Protein AF-A0AAF0PYZ7-F1 (afdb_monomer_lite)

InterPro domains:
  IPR036397 Ribonuclease H superfamily [G3DSA:3.30.420.10] (1-79)

Sequence (161 aa):
MLRACVIDFKGNWDYHLPLIEFAYNNSYNLNIGMAAFEVLYGRRCRSPIELAQASREANYLVNQNVGIAVERIRDFTRMIPPKFHGFKVYEDPQKFIDEVYKIVGIMGLLMIEKSELAAYQLKGVTEVWFDKWKGDRVIDMGPLHWEKLKGFFLTIYFFFK

Radius of gyration: 26.22 Å; chains: 1; bounding box: 47×30×70 Å

Secondary structure (DSSP, 8-state):
-HHHHHHH--S-HHHHHHHHHHHHHTSEETTTTEEHHHHHHSSPPPPHHHHHHHHHHHHHHHHHHHHHHHHHHHHHHHT-PPPB-S--TT--HHHHHHHHHHHHHHTT--HHHHHHHHHHTB-THHHHHHHHHHHTS-TTS-S--HHHHHHHHHHHHTTT-

Organism: Solanum verrucosum (NCBI:txid315347)

pLDDT: mean 83.0, std 9.95, range [49.75, 95.06]

Structure (mmCIF, N/CA/C/O backbone):
data_AF-A0AAF0PYZ7-F1
#
_entry.id   AF-A0AAF0PYZ7-F1
#
loop_
_atom_site.group_PDB
_atom_site.id
_atom_site.type_symbol
_atom_site.label_atom_id
_atom_site.label_alt_id
_atom_site.label_comp_id
_atom_site.label_asym_id
_atom_site.label_entity_id
_atom_site.label_seq_id
_atom_site.pdbx_PDB_ins_code
_atom_site.Cartn_x
_atom_site.Cartn_y
_atom_site.Cartn_z
_atom_site.occupancy
_atom_site.B_iso_or_equiv
_atom_site.auth_seq_id
_atom_site.auth_comp_id
_atom_site.auth_asym_id
_atom_site.auth_atom_id
_atom_site.pdbx_PDB_model_num
ATOM 1 N N . MET A 1 1 ? 20.013 -2.159 -45.273 1.00 63.94 1 MET A N 1
ATOM 2 C CA . MET A 1 1 ? 19.459 -3.068 -44.245 1.00 63.94 1 MET A CA 1
ATOM 3 C C . MET A 1 1 ? 18.007 -3.437 -44.507 1.00 63.94 1 MET A C 1
ATOM 5 O O . MET A 1 1 ? 17.771 -4.594 -44.806 1.00 63.94 1 MET A O 1
ATOM 9 N N . LEU A 1 2 ? 17.059 -2.490 -44.492 1.00 62.16 2 LEU A N 1
ATOM 10 C CA . LEU A 1 2 ? 15.616 -2.778 -44.624 1.00 62.16 2 LEU A CA 1
ATOM 11 C C . LEU A 1 2 ? 15.239 -3.688 -45.807 1.00 62.16 2 LEU A C 1
ATOM 13 O O . LEU A 1 2 ? 14.506 -4.653 -45.630 1.00 62.16 2 LEU A O 1
ATOM 17 N N . ARG A 1 3 ? 15.793 -3.432 -47.001 1.00 61.50 3 ARG A N 1
ATOM 18 C CA . ARG A 1 3 ? 15.523 -4.242 -48.204 1.00 61.50 3 ARG A CA 1
ATOM 19 C C . ARG A 1 3 ? 16.037 -5.686 -48.124 1.00 61.50 3 ARG A C 1
ATOM 21 O O . ARG A 1 3 ? 15.447 -6.546 -48.758 1.00 61.50 3 ARG A O 1
ATOM 28 N N . ALA A 1 4 ? 17.098 -5.945 -47.358 1.00 63.62 4 ALA A N 1
ATOM 29 C CA . ALA A 1 4 ? 17.610 -7.299 -47.131 1.00 63.62 4 ALA A CA 1
ATOM 30 C C . ALA A 1 4 ? 16.745 -8.041 -46.099 1.00 63.62 4 ALA A C 1
ATOM 32 O O . ALA A 1 4 ? 16.313 -9.159 -46.354 1.00 63.62 4 ALA A O 1
ATOM 33 N N . CYS A 1 5 ? 16.362 -7.360 -45.009 1.00 64.12 5 CYS A N 1
ATOM 34 C CA . CYS A 1 5 ? 15.452 -7.900 -43.994 1.00 64.12 5 CYS A CA 1
ATOM 35 C C . CYS A 1 5 ? 14.122 -8.395 -44.596 1.00 64.12 5 CYS A C 1
ATOM 37 O O . CYS A 1 5 ? 13.625 -9.445 -44.212 1.00 64.12 5 CYS A O 1
ATOM 39 N N . VAL A 1 6 ? 13.561 -7.669 -45.571 1.00 63.66 6 VAL A N 1
ATOM 40 C CA . VAL A 1 6 ? 12.302 -8.041 -46.250 1.00 63.66 6 VAL A CA 1
ATOM 41 C C . VAL A 1 6 ? 12.403 -9.366 -47.022 1.00 63.66 6 VAL A C 1
ATOM 43 O O . VAL A 1 6 ? 11.399 -10.055 -47.177 1.00 63.66 6 VAL A O 1
ATOM 46 N N . ILE A 1 7 ? 13.592 -9.722 -47.513 1.00 66.94 7 ILE A N 1
ATOM 47 C CA . ILE A 1 7 ? 13.816 -10.933 -48.316 1.00 66.94 7 ILE A CA 1
ATOM 48 C C . ILE A 1 7 ? 14.099 -12.141 -47.410 1.00 66.94 7 ILE A C 1
ATOM 50 O O . ILE A 1 7 ? 13.616 -13.239 -47.696 1.00 66.94 7 ILE A O 1
ATOM 54 N N . ASP A 1 8 ? 14.830 -11.925 -46.313 1.00 66.31 8 ASP A N 1
ATOM 55 C CA . ASP A 1 8 ? 15.270 -12.982 -45.396 1.00 66.31 8 ASP A CA 1
ATOM 56 C C . ASP A 1 8 ? 14.191 -13.383 -44.373 1.00 66.31 8 ASP A C 1
ATOM 58 O O . ASP A 1 8 ? 14.056 -14.562 -44.039 1.00 66.31 8 ASP A O 1
ATOM 62 N N . PHE A 1 9 ? 13.367 -12.438 -43.902 1.00 65.94 9 PHE A N 1
ATOM 63 C CA . PHE A 1 9 ? 12.308 -12.700 -42.920 1.00 65.94 9 PHE A CA 1
ATOM 64 C C . PHE A 1 9 ? 10.994 -13.110 -43.607 1.00 65.94 9 PHE A C 1
ATOM 66 O O . PHE A 1 9 ? 10.010 -12.368 -43.642 1.00 65.94 9 PHE A O 1
ATOM 73 N N . LYS A 1 10 ? 10.960 -14.317 -44.187 1.00 66.44 10 LYS A N 1
ATOM 74 C CA . LYS A 1 10 ? 9.720 -14.920 -44.705 1.00 66.44 10 LYS A CA 1
ATOM 75 C C . LYS A 1 10 ? 8.806 -15.368 -43.556 1.00 66.44 10 LYS A C 1
ATOM 77 O O . LYS A 1 10 ? 8.851 -16.518 -43.135 1.00 66.44 10 LYS A O 1
ATOM 82 N N . GLY A 1 11 ? 7.920 -14.469 -43.129 1.00 69.44 11 GLY A N 1
ATOM 83 C CA . GLY A 1 11 ? 6.781 -14.768 -42.256 1.00 69.44 11 GLY A CA 1
ATOM 84 C C . GLY A 1 11 ? 6.996 -14.407 -40.783 1.00 69.44 11 G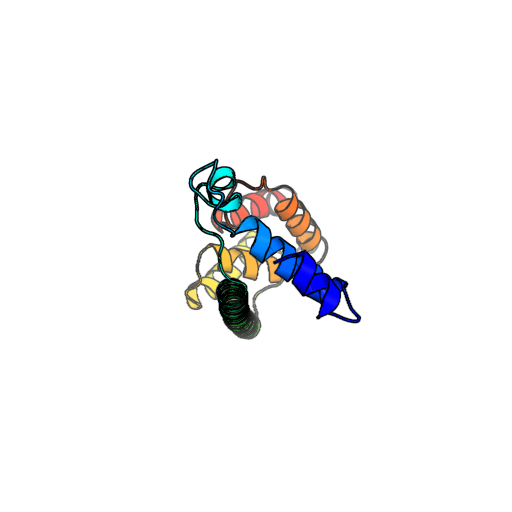LY A C 1
ATOM 85 O O . GLY A 1 11 ? 8.002 -14.764 -40.186 1.00 69.44 11 GLY A O 1
ATOM 86 N N . ASN A 1 12 ? 5.975 -13.747 -40.223 1.00 68.62 12 ASN A N 1
ATOM 87 C CA . ASN A 1 12 ? 5.839 -13.199 -38.866 1.00 68.62 12 ASN A CA 1
ATOM 88 C C . ASN A 1 12 ? 6.478 -11.818 -38.606 1.00 68.62 12 ASN A C 1
ATOM 90 O O . ASN A 1 12 ? 7.350 -11.631 -37.759 1.00 68.62 12 ASN A O 1
ATOM 94 N N . TRP A 1 13 ? 5.987 -10.824 -39.351 1.00 74.69 13 TRP A N 1
ATOM 95 C CA . TRP A 1 13 ? 6.394 -9.419 -39.266 1.00 74.69 13 TRP A CA 1
ATOM 96 C C . TRP A 1 13 ? 6.220 -8.790 -37.880 1.00 74.69 13 TRP A C 1
ATOM 98 O O . TRP A 1 13 ? 6.998 -7.899 -37.545 1.00 74.69 13 TRP A O 1
ATOM 108 N N . ASP A 1 14 ? 5.291 -9.281 -37.058 1.00 75.56 14 ASP A N 1
ATOM 109 C CA . ASP A 1 14 ? 5.029 -8.740 -35.718 1.00 75.56 14 ASP A CA 1
ATOM 110 C C . ASP A 1 14 ? 6.248 -8.853 -34.785 1.00 75.56 14 ASP A C 1
ATOM 112 O O . ASP A 1 14 ? 6.480 -7.977 -33.954 1.00 75.56 14 ASP A O 1
ATOM 116 N N . TYR A 1 15 ? 7.090 -9.879 -34.962 1.00 70.81 15 TYR A N 1
ATOM 117 C CA . TYR A 1 15 ? 8.329 -10.039 -34.186 1.00 70.81 15 TYR A CA 1
ATOM 118 C C . TYR A 1 15 ? 9.522 -9.295 -34.795 1.00 70.81 15 TYR A C 1
ATOM 120 O O . TYR A 1 15 ? 10.467 -8.944 -34.086 1.00 70.81 15 TYR A O 1
ATOM 128 N N . HIS A 1 16 ? 9.505 -9.054 -36.106 1.00 75.50 16 HIS A N 1
ATOM 129 C CA . HIS A 1 16 ? 10.633 -8.455 -36.822 1.00 75.50 16 HIS A CA 1
ATOM 130 C C . HIS A 1 16 ? 10.544 -6.933 -36.902 1.00 75.50 16 HIS A C 1
ATOM 132 O O . HIS A 1 16 ? 11.576 -6.263 -36.864 1.00 75.50 16 HIS A O 1
ATOM 138 N N . LEU A 1 17 ? 9.333 -6.380 -36.977 1.00 79.12 17 LEU A N 1
ATOM 139 C CA . LEU A 1 17 ? 9.108 -4.945 -37.111 1.00 79.12 17 LEU A CA 1
ATOM 140 C C . LEU A 1 17 ? 9.749 -4.135 -35.967 1.00 79.12 17 LEU A C 1
ATOM 142 O O . LEU A 1 17 ? 10.479 -3.195 -36.283 1.00 79.12 17 LEU A O 1
ATOM 146 N N . PRO A 1 18 ? 9.630 -4.529 -34.679 1.00 78.94 18 PRO A N 1
ATOM 147 C CA . PRO A 1 18 ? 10.278 -3.797 -33.589 1.00 78.94 18 PRO A CA 1
ATOM 148 C C . PRO A 1 18 ? 11.812 -3.813 -33.675 1.00 78.94 18 PRO A C 1
ATOM 150 O O . PRO A 1 18 ? 12.468 -2.814 -33.386 1.00 78.94 18 PRO A O 1
ATOM 153 N N . LEU A 1 19 ? 12.410 -4.933 -34.104 1.00 76.38 19 LEU A N 1
ATOM 154 C CA . LEU A 1 19 ? 13.866 -5.061 -34.263 1.00 76.38 19 LEU A CA 1
ATOM 155 C C . LEU A 1 19 ? 14.388 -4.222 -35.432 1.00 76.38 19 LEU A C 1
ATOM 157 O O . LEU A 1 19 ? 15.465 -3.630 -35.361 1.00 76.38 19 LEU A O 1
ATOM 161 N N . ILE A 1 20 ? 13.616 -4.176 -36.513 1.00 78.25 20 ILE A N 1
ATOM 162 C CA . ILE A 1 20 ? 13.921 -3.394 -37.703 1.00 78.25 20 ILE A CA 1
ATOM 163 C C . ILE A 1 20 ? 13.836 -1.894 -37.402 1.00 78.25 20 ILE A C 1
ATOM 165 O O . ILE A 1 20 ? 14.747 -1.144 -37.759 1.00 78.25 20 ILE A O 1
ATOM 169 N N . GLU A 1 21 ? 12.771 -1.464 -36.729 1.00 81.69 21 GLU A N 1
ATOM 170 C CA . GLU A 1 21 ? 12.590 -0.084 -36.285 1.00 81.69 21 GLU A CA 1
ATOM 171 C C . GLU A 1 21 ? 13.712 0.335 -35.328 1.00 81.69 21 GLU A C 1
ATOM 173 O O . GLU A 1 21 ? 14.313 1.396 -35.502 1.00 81.69 21 GLU A O 1
ATOM 178 N N . PHE A 1 22 ? 14.074 -0.538 -34.383 1.00 83.25 22 PHE A N 1
ATOM 179 C CA . PHE A 1 22 ? 15.215 -0.328 -33.497 1.00 83.25 22 PHE A CA 1
ATOM 180 C C . PHE A 1 22 ? 16.522 -0.117 -34.279 1.00 83.25 22 PHE A C 1
ATOM 182 O O . PHE A 1 22 ? 17.232 0.862 -34.048 1.00 83.25 22 PHE A O 1
ATOM 189 N N . ALA A 1 23 ? 16.832 -1.001 -35.233 1.00 83.19 23 ALA A N 1
ATOM 190 C CA . ALA A 1 23 ? 18.046 -0.903 -36.043 1.00 83.19 23 ALA A CA 1
ATOM 191 C C . ALA A 1 23 ? 18.076 0.369 -36.905 1.00 83.19 23 ALA A C 1
ATOM 193 O O . ALA A 1 23 ? 19.130 0.984 -37.054 1.00 83.19 23 ALA A O 1
ATOM 194 N N . TYR A 1 24 ? 16.930 0.783 -37.451 1.00 83.19 24 TYR A N 1
ATOM 195 C CA . TYR A 1 24 ? 16.804 2.019 -38.221 1.00 83.19 24 TYR A CA 1
ATOM 196 C C . TYR A 1 24 ? 17.031 3.257 -37.343 1.00 83.19 24 TYR A C 1
ATOM 198 O O . TYR A 1 24 ? 17.888 4.084 -37.658 1.00 83.19 24 TYR A O 1
ATOM 206 N N . ASN A 1 25 ? 16.336 3.345 -36.206 1.00 84.62 25 ASN A N 1
ATOM 207 C CA . ASN A 1 25 ? 16.433 4.473 -35.275 1.00 84.62 25 ASN A CA 1
ATOM 208 C C . ASN A 1 25 ? 17.827 4.611 -34.645 1.00 84.62 25 ASN A C 1
ATOM 210 O O . ASN A 1 25 ? 18.236 5.723 -34.302 1.00 84.62 25 ASN A O 1
ATOM 214 N N . ASN A 1 26 ? 18.561 3.502 -34.520 1.00 85.12 26 ASN A N 1
ATOM 215 C CA . ASN A 1 26 ? 19.921 3.467 -33.984 1.00 85.12 26 ASN A CA 1
ATOM 216 C C . ASN A 1 26 ? 21.013 3.548 -35.068 1.00 85.12 26 ASN A C 1
ATOM 218 O O . ASN A 1 26 ? 22.202 3.536 -34.752 1.00 85.12 26 ASN A O 1
ATOM 222 N N . SER A 1 27 ? 20.640 3.602 -36.351 1.00 86.06 27 SER A N 1
ATOM 223 C CA . SER A 1 27 ? 21.611 3.704 -37.439 1.00 86.06 27 SER A CA 1
ATOM 224 C C . SER A 1 27 ? 22.184 5.117 -37.546 1.00 86.06 27 SER A C 1
ATOM 226 O O . SER A 1 27 ? 21.467 6.110 -37.417 1.00 86.06 27 SER A O 1
ATOM 228 N N . TYR A 1 28 ? 23.491 5.205 -37.794 1.00 85.12 28 TYR A N 1
ATOM 229 C CA . TYR A 1 28 ? 24.180 6.479 -37.958 1.00 85.12 28 TYR A CA 1
ATOM 230 C C . TYR A 1 28 ? 23.729 7.173 -39.247 1.00 85.12 28 TYR A C 1
ATOM 232 O O . TYR A 1 28 ? 23.877 6.622 -40.342 1.00 85.12 28 TYR A O 1
ATOM 240 N N . ASN A 1 29 ? 23.201 8.391 -39.130 1.00 86.38 29 ASN A N 1
ATOM 241 C CA . ASN A 1 29 ? 22.815 9.190 -40.282 1.00 86.38 29 ASN A CA 1
ATOM 242 C C . ASN A 1 29 ? 23.955 10.145 -40.656 1.00 86.38 29 ASN A C 1
ATOM 244 O O . ASN A 1 29 ? 24.257 11.071 -39.910 1.00 86.38 29 ASN A O 1
ATOM 248 N N . LEU A 1 30 ? 24.558 9.948 -41.832 1.00 85.88 30 LEU A N 1
ATOM 249 C CA . LEU A 1 30 ? 25.701 10.741 -42.304 1.00 85.88 30 LEU A CA 1
ATOM 250 C C . LEU A 1 30 ? 25.392 12.238 -42.471 1.00 85.88 30 LEU A C 1
ATOM 252 O O . LEU A 1 30 ? 26.279 13.057 -42.259 1.00 85.88 30 LEU A O 1
ATOM 256 N N . ASN A 1 31 ? 24.154 12.604 -42.818 1.00 87.00 31 ASN A N 1
ATOM 257 C CA . ASN A 1 31 ? 23.772 14.009 -43.008 1.00 87.00 31 ASN A CA 1
ATOM 258 C C . ASN A 1 31 ? 23.574 14.739 -41.674 1.00 87.00 31 ASN A C 1
ATOM 260 O O . ASN A 1 31 ? 23.789 15.943 -41.594 1.00 87.00 31 ASN A O 1
ATOM 264 N N . ILE A 1 32 ? 23.130 14.014 -40.644 1.00 84.31 32 ILE A N 1
ATOM 265 C CA . ILE A 1 32 ? 22.849 14.563 -39.308 1.00 84.31 32 ILE A CA 1
ATOM 266 C C . ILE A 1 32 ? 24.058 14.374 -38.370 1.00 84.31 32 ILE A C 1
ATOM 268 O O . ILE A 1 32 ? 24.182 15.061 -37.362 1.00 84.31 32 ILE A O 1
ATOM 272 N N . GLY A 1 33 ? 24.979 13.467 -38.705 1.00 90.81 33 GLY A N 1
ATOM 273 C CA . GLY A 1 33 ? 26.190 13.177 -37.936 1.00 90.81 33 GLY A CA 1
ATOM 274 C C . GLY A 1 33 ? 25.962 12.350 -36.664 1.00 90.81 33 GLY A C 1
ATOM 275 O O . GLY A 1 33 ? 26.876 12.230 -35.849 1.00 90.81 33 GLY A O 1
ATOM 276 N N . MET A 1 34 ? 24.765 11.789 -36.473 1.00 91.19 34 MET A N 1
ATOM 277 C CA . MET A 1 34 ? 24.378 10.975 -35.312 1.00 91.19 34 MET A CA 1
ATOM 278 C C . MET A 1 34 ? 23.172 10.084 -35.646 1.00 91.19 34 MET A C 1
ATOM 280 O O . MET A 1 34 ? 22.599 10.188 -36.737 1.00 91.19 34 MET A O 1
ATOM 284 N N . ALA A 1 35 ? 22.788 9.183 -34.739 1.00 90.25 35 ALA A N 1
ATOM 285 C CA . ALA A 1 35 ? 21.590 8.365 -34.926 1.00 90.25 35 ALA A CA 1
ATOM 286 C C . ALA A 1 35 ? 20.309 9.171 -34.663 1.00 90.25 35 ALA A C 1
ATOM 288 O O . ALA A 1 35 ? 20.278 10.045 -33.798 1.00 90.25 35 ALA A O 1
ATOM 289 N N . ALA A 1 36 ? 19.217 8.849 -35.364 1.00 87.94 36 ALA A N 1
ATOM 290 C CA . ALA A 1 36 ? 17.938 9.548 -35.194 1.00 87.94 36 ALA A CA 1
ATOM 291 C C . ALA A 1 36 ? 17.445 9.524 -33.732 1.00 87.94 36 ALA A C 1
ATOM 293 O O . ALA A 1 36 ? 16.946 10.526 -33.224 1.00 87.94 36 ALA A O 1
ATOM 294 N N . PHE A 1 37 ? 17.643 8.405 -33.029 1.00 87.12 37 PHE A N 1
ATOM 295 C CA . PHE A 1 37 ? 17.304 8.281 -31.611 1.00 87.12 37 PHE A CA 1
ATOM 296 C C . PHE A 1 37 ? 18.109 9.238 -30.713 1.00 87.12 37 PHE A C 1
ATOM 298 O O . PHE A 1 37 ? 17.559 9.812 -29.773 1.00 87.12 37 PHE A O 1
ATOM 305 N N . GLU A 1 38 ? 19.397 9.434 -31.005 1.00 91.00 38 GLU A N 1
ATOM 306 C CA . GLU A 1 38 ? 20.265 10.330 -30.232 1.00 91.00 38 GLU A CA 1
ATOM 307 C C . GLU A 1 38 ? 19.825 11.789 -30.377 1.00 91.00 38 GLU A C 1
ATOM 309 O O . GLU A 1 38 ? 19.793 12.509 -29.382 1.00 91.00 38 GLU A O 1
ATOM 314 N N . VAL A 1 39 ? 19.403 12.196 -31.578 1.00 91.12 39 VAL A N 1
ATOM 315 C CA . VAL A 1 39 ? 18.848 13.537 -31.837 1.00 91.12 39 VAL A CA 1
ATOM 316 C C . VAL A 1 39 ? 17.589 13.778 -31.007 1.00 91.12 39 VAL A C 1
ATOM 318 O O . VAL A 1 39 ? 17.428 14.840 -30.414 1.00 91.12 39 VAL A O 1
ATOM 321 N N . LEU A 1 40 ? 16.682 12.797 -30.979 1.00 89.12 40 LEU A N 1
ATOM 322 C CA . LEU A 1 40 ? 15.364 12.952 -30.361 1.00 89.12 40 LEU A CA 1
ATOM 323 C C . LEU A 1 40 ? 15.414 12.916 -28.832 1.00 89.12 40 LEU A C 1
ATOM 325 O O . LEU A 1 40 ? 14.680 13.652 -28.178 1.00 89.12 40 LEU A O 1
ATOM 329 N N . TYR A 1 41 ? 16.256 12.056 -28.257 1.00 88.38 41 TYR A N 1
ATOM 330 C CA . TYR A 1 41 ? 16.256 11.794 -26.814 1.00 88.38 41 TYR A CA 1
ATOM 331 C C . TYR A 1 41 ? 17.529 12.257 -26.098 1.00 88.38 41 TYR A C 1
ATOM 333 O O . TYR A 1 41 ? 17.630 12.088 -24.882 1.00 88.38 41 TYR A O 1
ATOM 341 N N . GLY A 1 42 ? 18.517 12.790 -26.824 1.00 89.69 42 GLY A N 1
ATOM 342 C CA . GLY A 1 42 ? 19.788 13.255 -26.260 1.00 89.69 42 GLY A CA 1
ATOM 343 C C . GLY A 1 42 ? 20.639 12.146 -25.632 1.00 89.69 42 GLY A C 1
ATOM 344 O O . GLY A 1 42 ? 21.552 12.427 -24.859 1.00 89.69 42 GLY A O 1
ATOM 345 N N . ARG A 1 43 ? 20.330 10.873 -25.909 1.00 87.81 43 ARG A N 1
ATOM 346 C CA . ARG A 1 43 ? 21.031 9.703 -25.364 1.00 87.81 43 ARG A CA 1
ATOM 347 C C . ARG A 1 43 ? 21.062 8.565 -26.375 1.00 87.81 43 ARG A C 1
ATOM 349 O O . ARG A 1 43 ? 20.189 8.474 -27.232 1.00 87.81 43 ARG A O 1
ATOM 356 N N . ARG A 1 44 ? 22.017 7.649 -26.215 1.00 85.06 44 ARG A N 1
ATOM 357 C CA . ARG A 1 44 ? 22.115 6.434 -27.040 1.00 85.06 44 ARG A CA 1
ATOM 358 C C . ARG A 1 44 ? 20.964 5.472 -26.758 1.00 85.06 44 ARG A C 1
ATOM 360 O O . ARG A 1 44 ? 20.492 5.385 -25.620 1.00 85.06 44 ARG A O 1
ATOM 367 N N . CYS A 1 45 ? 20.512 4.758 -27.786 1.00 81.94 45 CYS A N 1
ATOM 368 C CA . CYS A 1 45 ? 19.465 3.754 -27.631 1.00 81.94 45 CYS A CA 1
ATOM 369 C C . CYS A 1 45 ? 19.992 2.558 -26.828 1.00 81.94 45 CYS A C 1
ATOM 371 O O . CYS A 1 45 ? 21.129 2.134 -27.030 1.00 81.94 45 CYS A O 1
ATOM 373 N N . ARG A 1 46 ? 19.174 2.015 -25.918 1.00 82.69 46 ARG A N 1
ATOM 374 C CA . ARG A 1 46 ? 19.507 0.783 -25.186 1.00 82.69 46 ARG A CA 1
ATOM 375 C C . ARG A 1 46 ? 19.212 -0.412 -26.076 1.00 82.69 46 ARG A C 1
ATOM 377 O O . ARG A 1 46 ? 18.116 -0.501 -26.618 1.00 82.69 46 ARG A O 1
ATOM 384 N N . SER A 1 47 ? 20.156 -1.332 -26.203 1.00 82.06 47 SER A N 1
ATOM 385 C CA . SER A 1 47 ? 19.966 -2.578 -26.940 1.00 82.06 47 SER A CA 1
ATOM 386 C C . SER A 1 47 ? 18.798 -3.407 -26.377 1.00 82.06 47 SER A C 1
ATOM 388 O O . SER A 1 47 ? 18.483 -3.310 -25.185 1.00 82.06 47 SER A O 1
ATOM 390 N N . PRO A 1 48 ? 18.175 -4.281 -27.192 1.00 77.38 48 PRO A N 1
ATOM 391 C CA . PRO A 1 48 ? 17.137 -5.195 -26.713 1.00 77.38 48 PRO A CA 1
ATOM 392 C C . PRO A 1 48 ? 17.584 -6.043 -25.513 1.00 77.38 48 PRO A C 1
ATOM 394 O O . PRO A 1 48 ? 16.782 -6.335 -24.630 1.00 77.38 48 PRO A O 1
ATOM 397 N N . ILE A 1 49 ? 18.875 -6.390 -25.445 1.00 79.56 49 ILE A N 1
ATOM 398 C CA . ILE A 1 49 ? 19.469 -7.141 -24.332 1.00 79.56 49 ILE A CA 1
ATOM 399 C C . ILE A 1 49 ? 19.497 -6.290 -23.058 1.00 79.56 49 ILE A C 1
ATOM 401 O O . ILE A 1 49 ? 19.053 -6.760 -22.014 1.00 79.56 49 ILE A O 1
ATOM 405 N N . GLU A 1 50 ? 19.944 -5.035 -23.138 1.00 82.25 50 GLU A N 1
ATOM 406 C CA . GLU A 1 50 ? 19.950 -4.112 -21.993 1.00 82.25 50 GLU A CA 1
ATOM 407 C C . GLU A 1 50 ? 18.532 -3.819 -21.485 1.00 82.25 50 GLU A C 1
ATOM 409 O O . GLU A 1 50 ? 18.309 -3.717 -20.280 1.00 82.25 50 GLU A O 1
ATOM 414 N N . LEU A 1 51 ? 17.546 -3.713 -22.383 1.00 80.44 51 LEU A N 1
ATOM 415 C CA . LEU A 1 51 ? 16.140 -3.547 -22.001 1.00 80.44 51 LEU A CA 1
ATOM 416 C C . LEU A 1 51 ? 15.575 -4.804 -21.324 1.00 80.44 51 LEU A C 1
ATOM 418 O O . LEU A 1 51 ? 14.869 -4.694 -20.318 1.00 80.44 51 LEU A O 1
ATOM 422 N N . ALA A 1 52 ? 15.905 -5.993 -21.835 1.00 82.06 52 ALA A N 1
ATOM 423 C CA . ALA A 1 52 ? 15.502 -7.262 -21.235 1.00 82.06 52 ALA A CA 1
ATOM 424 C C . ALA A 1 52 ? 16.144 -7.472 -19.853 1.00 82.06 52 ALA A C 1
ATOM 426 O O . ALA A 1 52 ? 15.469 -7.911 -18.921 1.00 82.06 52 ALA A O 1
ATOM 427 N N . GLN A 1 53 ? 17.422 -7.115 -19.695 1.00 84.44 53 GLN A N 1
ATOM 428 C CA . GLN A 1 53 ? 18.134 -7.144 -18.414 1.00 84.44 53 GLN A CA 1
ATOM 429 C C . GLN A 1 53 ? 17.519 -6.168 -17.412 1.00 84.44 53 GLN A C 1
ATOM 431 O O . GLN A 1 53 ? 17.136 -6.596 -16.327 1.00 84.44 53 GLN A O 1
ATOM 436 N N . ALA A 1 54 ? 17.306 -4.908 -17.801 1.00 81.19 54 ALA A N 1
ATOM 437 C CA . ALA A 1 54 ? 16.651 -3.917 -16.948 1.00 81.19 54 ALA A CA 1
ATOM 438 C C . ALA A 1 54 ? 15.240 -4.359 -16.521 1.00 81.19 54 ALA A C 1
ATOM 440 O O . ALA A 1 54 ? 14.849 -4.175 -15.371 1.00 81.19 54 ALA A O 1
ATOM 441 N N . SER A 1 55 ? 14.485 -4.994 -17.422 1.00 79.88 55 SER A N 1
ATOM 442 C CA . SER A 1 55 ? 13.167 -5.553 -17.099 1.00 79.88 55 SER A CA 1
ATOM 443 C C . SER A 1 55 ? 13.270 -6.721 -16.111 1.00 79.88 55 SER A C 1
ATOM 445 O O . SER A 1 55 ? 12.469 -6.829 -15.185 1.00 79.88 55 SER A O 1
ATOM 447 N N . ARG A 1 56 ? 14.271 -7.595 -16.269 1.00 83.12 56 ARG A N 1
ATOM 448 C CA . ARG A 1 56 ? 14.519 -8.722 -15.359 1.00 83.12 56 ARG A CA 1
ATOM 449 C C . ARG A 1 56 ? 14.950 -8.255 -13.971 1.00 83.12 56 ARG A C 1
ATOM 451 O O . ARG A 1 56 ? 14.462 -8.794 -12.983 1.00 83.12 56 ARG A O 1
ATOM 458 N N . GLU A 1 57 ? 15.829 -7.264 -13.899 1.00 83.12 57 GLU A N 1
ATOM 459 C CA . GLU A 1 57 ? 16.265 -6.632 -12.651 1.00 83.12 57 GLU A CA 1
ATOM 460 C C . GLU A 1 57 ? 15.093 -5.949 -11.945 1.00 83.12 57 GLU A C 1
ATOM 462 O O . GLU A 1 57 ? 14.869 -6.194 -10.762 1.00 83.12 57 GLU A O 1
ATOM 467 N N . ALA A 1 58 ? 14.280 -5.179 -12.675 1.00 79.88 58 ALA A N 1
ATOM 468 C CA . ALA A 1 58 ? 13.059 -4.588 -12.137 1.00 79.88 58 ALA A CA 1
ATOM 469 C C . ALA A 1 58 ? 12.112 -5.659 -11.572 1.00 79.88 58 ALA A C 1
ATOM 471 O O . ALA A 1 58 ? 11.649 -5.532 -10.442 1.00 79.88 58 ALA A O 1
ATOM 472 N N . ASN A 1 59 ? 11.886 -6.754 -12.304 1.00 77.88 59 ASN A N 1
ATOM 473 C CA . ASN A 1 59 ? 11.062 -7.866 -11.828 1.00 77.88 59 ASN A CA 1
ATOM 474 C C . ASN A 1 59 ? 11.653 -8.550 -10.587 1.00 77.88 59 ASN A C 1
ATOM 476 O O . ASN A 1 59 ? 10.908 -8.917 -9.682 1.00 77.88 59 ASN A O 1
ATOM 480 N N . TYR A 1 60 ? 12.976 -8.708 -10.512 1.00 73.69 60 TYR A N 1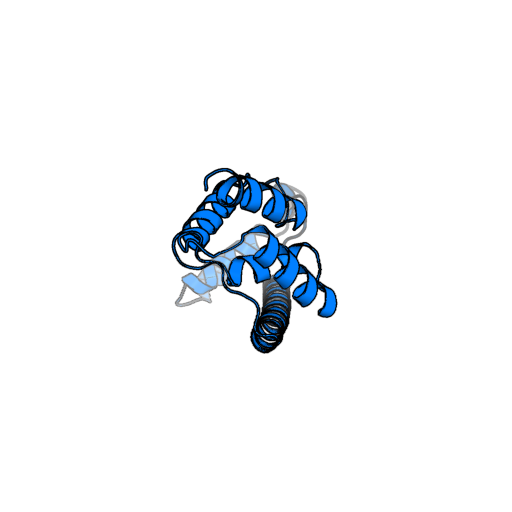
ATOM 481 C CA . TYR A 1 60 ? 13.643 -9.255 -9.331 1.00 73.69 60 TYR A CA 1
ATOM 482 C C . TYR A 1 60 ? 13.427 -8.363 -8.101 1.00 73.69 60 TYR A C 1
ATOM 484 O O . TYR A 1 60 ? 13.020 -8.862 -7.054 1.00 73.69 60 TYR A O 1
ATOM 492 N N . LEU A 1 61 ? 13.618 -7.047 -8.239 1.00 75.62 61 LEU A N 1
ATOM 493 C CA . LEU A 1 61 ? 13.393 -6.080 -7.160 1.00 75.62 61 LEU A CA 1
ATOM 494 C C . LEU A 1 61 ? 11.924 -6.041 -6.720 1.00 75.62 61 LEU A C 1
ATOM 496 O O . LEU A 1 61 ? 11.639 -6.030 -5.524 1.00 75.62 61 LEU A O 1
ATOM 500 N N . VAL A 1 62 ? 10.984 -6.072 -7.670 1.00 74.38 62 VAL A N 1
ATOM 501 C CA . VAL A 1 62 ? 9.546 -6.159 -7.373 1.00 74.38 62 VAL A CA 1
ATOM 502 C C . VAL A 1 62 ? 9.238 -7.445 -6.608 1.00 74.38 62 VAL A C 1
ATOM 504 O O . VAL A 1 62 ? 8.608 -7.381 -5.556 1.00 74.38 62 VAL A O 1
ATOM 507 N N . ASN A 1 63 ? 9.726 -8.598 -7.070 1.00 70.56 63 ASN A N 1
ATOM 508 C CA . ASN A 1 63 ? 9.499 -9.881 -6.403 1.00 70.56 63 ASN A CA 1
ATOM 509 C C . ASN A 1 63 ? 10.111 -9.921 -4.996 1.00 70.56 63 ASN A C 1
ATOM 511 O O . ASN A 1 63 ? 9.489 -10.443 -4.072 1.00 70.56 63 ASN A O 1
ATOM 515 N N . GLN A 1 64 ? 11.297 -9.338 -4.810 1.00 77.12 64 GLN A N 1
ATOM 516 C CA . GLN A 1 64 ? 11.938 -9.231 -3.501 1.00 77.12 64 GLN A CA 1
ATOM 517 C C . GLN A 1 64 ? 11.117 -8.349 -2.549 1.00 77.12 64 GLN A C 1
ATOM 519 O O . GLN A 1 64 ? 10.871 -8.739 -1.408 1.00 77.12 64 GLN A O 1
ATOM 524 N N . ASN A 1 65 ? 10.621 -7.206 -3.029 1.00 78.06 65 ASN A N 1
ATOM 525 C CA . ASN A 1 65 ? 9.760 -6.316 -2.248 1.00 78.06 65 ASN A CA 1
ATOM 526 C C . ASN A 1 65 ? 8.424 -6.976 -1.887 1.00 78.06 65 ASN A C 1
ATOM 528 O O . ASN A 1 65 ? 7.963 -6.837 -0.755 1.00 78.06 65 ASN A O 1
ATOM 532 N N . VAL A 1 66 ? 7.823 -7.732 -2.814 1.00 80.00 66 VAL A N 1
ATOM 533 C CA . VAL A 1 66 ? 6.611 -8.521 -2.546 1.00 80.00 66 VAL A CA 1
ATOM 534 C C . VAL A 1 66 ? 6.890 -9.579 -1.480 1.00 80.00 66 VAL A C 1
ATOM 536 O O . VAL A 1 66 ? 6.109 -9.698 -0.541 1.00 80.00 66 VAL A O 1
ATOM 539 N N . GLY A 1 67 ? 8.016 -10.294 -1.568 1.00 82.62 67 GLY A N 1
ATOM 540 C CA . GLY A 1 67 ? 8.434 -11.257 -0.546 1.00 82.62 67 GLY A CA 1
ATOM 541 C C . GLY A 1 67 ? 8.524 -10.622 0.844 1.00 82.62 67 GLY A C 1
ATOM 542 O O . GLY A 1 67 ? 7.870 -11.087 1.775 1.00 82.62 67 GLY A O 1
ATOM 543 N N . ILE A 1 68 ? 9.238 -9.500 0.960 1.00 84.94 68 ILE A N 1
ATOM 544 C CA . ILE A 1 68 ? 9.376 -8.745 2.217 1.00 84.94 68 ILE A CA 1
ATOM 545 C C . ILE A 1 68 ? 8.009 -8.268 2.739 1.00 84.94 68 ILE A C 1
ATOM 547 O O . ILE A 1 68 ? 7.726 -8.364 3.934 1.00 84.94 68 ILE A O 1
ATOM 551 N N . ALA A 1 69 ? 7.136 -7.760 1.865 1.00 84.94 69 ALA A N 1
ATOM 552 C CA . ALA A 1 69 ? 5.801 -7.306 2.251 1.00 84.94 69 ALA A CA 1
ATOM 553 C C . ALA A 1 69 ? 4.927 -8.456 2.779 1.00 84.94 69 ALA A C 1
ATOM 555 O O . ALA A 1 69 ? 4.254 -8.299 3.799 1.00 84.94 69 ALA A O 1
ATOM 556 N N . VAL A 1 70 ? 4.970 -9.626 2.133 1.00 88.00 70 VAL A N 1
ATOM 557 C CA . VAL A 1 70 ? 4.237 -10.823 2.570 1.00 88.00 70 VAL A CA 1
ATOM 558 C C . VAL A 1 70 ? 4.712 -11.282 3.946 1.00 88.00 70 VAL A C 1
ATOM 560 O O . VAL A 1 70 ? 3.881 -11.588 4.802 1.00 88.00 70 VAL A O 1
ATOM 563 N N . GLU A 1 71 ? 6.024 -11.286 4.197 1.00 90.19 71 GLU A N 1
ATOM 564 C CA . GLU A 1 71 ? 6.567 -11.629 5.515 1.00 90.19 71 GLU A CA 1
ATOM 565 C C . GLU A 1 71 ? 6.118 -10.649 6.596 1.00 90.19 71 GLU A C 1
ATOM 567 O O . GLU A 1 71 ? 5.660 -11.074 7.654 1.00 90.19 71 GLU A O 1
ATOM 572 N N . ARG A 1 72 ? 6.133 -9.346 6.309 1.00 90.81 72 ARG A N 1
ATOM 573 C CA . ARG A 1 72 ? 5.655 -8.325 7.249 1.00 90.81 72 ARG A CA 1
ATOM 574 C C . ARG A 1 72 ? 4.173 -8.464 7.560 1.00 90.81 72 ARG A C 1
ATOM 576 O O . ARG A 1 72 ? 3.796 -8.375 8.722 1.00 90.81 72 ARG A O 1
ATOM 583 N N . ILE A 1 73 ? 3.326 -8.714 6.562 1.00 91.12 73 ILE A N 1
ATOM 584 C CA . ILE A 1 73 ? 1.890 -8.946 6.789 1.00 91.12 73 ILE A CA 1
ATOM 585 C C . ILE A 1 73 ? 1.682 -10.219 7.616 1.00 91.12 73 ILE A C 1
ATOM 587 O O . ILE A 1 73 ? 0.886 -10.229 8.558 1.00 91.12 73 ILE A O 1
ATOM 591 N N . ARG A 1 74 ? 2.410 -11.295 7.300 1.00 93.00 74 ARG A N 1
ATOM 592 C CA . ARG A 1 74 ? 2.370 -12.548 8.062 1.00 93.00 74 ARG A CA 1
ATOM 593 C C . ARG A 1 74 ? 2.759 -12.316 9.521 1.00 93.00 74 ARG A C 1
ATOM 595 O O . ARG A 1 74 ? 2.041 -12.747 10.417 1.00 93.00 74 ARG A O 1
ATOM 602 N N . ASP A 1 75 ? 3.858 -11.625 9.777 1.00 92.62 75 ASP A N 1
ATOM 603 C CA . ASP A 1 75 ? 4.344 -11.411 11.138 1.00 92.62 75 ASP A CA 1
ATOM 604 C C . ASP A 1 75 ? 3.426 -10.449 11.902 1.00 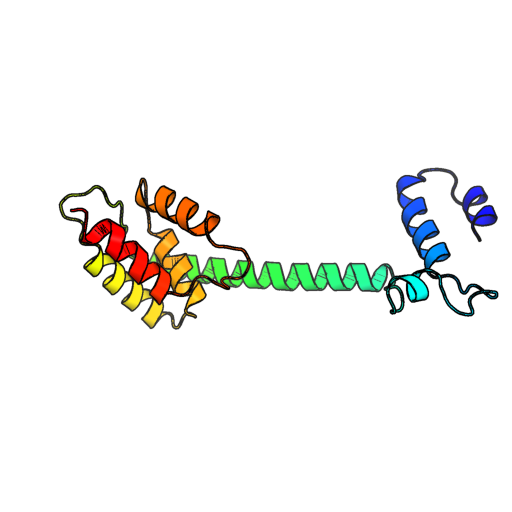92.62 75 ASP A C 1
ATOM 606 O O . ASP A 1 75 ? 3.072 -10.715 13.050 1.00 92.62 75 ASP A O 1
ATOM 610 N N . PHE A 1 76 ? 2.927 -9.405 11.235 1.00 94.00 76 PHE A N 1
ATOM 611 C CA . PHE A 1 76 ? 1.938 -8.487 11.791 1.00 94.00 76 PHE A CA 1
ATOM 612 C C . PHE A 1 76 ? 0.648 -9.211 12.185 1.00 94.00 76 PHE A C 1
ATOM 614 O O . PHE A 1 76 ? 0.177 -9.054 13.304 1.00 94.00 76 PHE A O 1
ATOM 621 N N . THR A 1 77 ? 0.090 -10.060 11.318 1.00 92.31 77 THR A N 1
ATOM 622 C CA . THR A 1 77 ? -1.132 -10.827 11.630 1.00 92.31 77 THR A CA 1
ATOM 623 C C . THR A 1 77 ? -0.935 -11.826 12.773 1.00 92.31 77 THR A C 1
ATOM 625 O O . THR A 1 77 ? -1.863 -12.029 13.558 1.00 92.31 77 THR A O 1
ATOM 628 N N . ARG A 1 78 ? 0.271 -12.387 12.940 1.00 94.50 78 ARG A N 1
ATOM 629 C CA . ARG A 1 78 ? 0.628 -13.249 14.086 1.00 94.50 78 ARG A CA 1
ATOM 630 C C . ARG A 1 78 ? 0.692 -12.500 15.416 1.00 94.50 78 ARG A C 1
ATOM 632 O O . ARG A 1 78 ? 0.547 -13.138 16.454 1.00 94.50 78 ARG A O 1
ATOM 639 N N . MET A 1 79 ? 0.861 -11.178 15.395 1.00 93.31 79 MET A N 1
ATOM 640 C CA . MET A 1 79 ? 0.768 -10.331 16.591 1.00 93.31 79 MET A CA 1
ATOM 641 C C . MET A 1 79 ? -0.678 -9.981 16.979 1.00 93.31 79 MET A C 1
ATOM 643 O O . MET A 1 79 ? -0.881 -9.302 17.979 1.00 93.31 79 MET A O 1
ATOM 647 N N . ILE A 1 80 ? -1.677 -10.463 16.225 1.00 93.25 80 ILE A N 1
ATOM 648 C CA . ILE A 1 80 ? -3.114 -10.291 16.503 1.00 93.25 80 ILE A CA 1
ATOM 649 C C . ILE A 1 80 ? -3.484 -8.806 16.708 1.00 93.25 80 ILE A C 1
ATOM 651 O O . ILE A 1 80 ? -3.976 -8.411 17.766 1.00 93.25 80 ILE A O 1
ATOM 655 N N . PRO A 1 81 ? -3.235 -7.946 15.708 1.00 95.00 81 PRO A N 1
ATOM 656 C CA . PRO A 1 81 ? -3.554 -6.531 15.802 1.00 95.00 81 PRO A CA 1
ATOM 657 C C . PRO A 1 81 ? -5.072 -6.314 15.896 1.00 95.00 81 PRO A C 1
ATOM 659 O O . PRO A 1 81 ? -5.852 -7.099 15.337 1.00 95.00 81 PRO A O 1
ATOM 662 N N . PRO A 1 82 ? -5.513 -5.240 16.573 1.00 95.06 82 PRO A N 1
ATOM 663 C CA . PRO A 1 82 ? -6.929 -4.918 16.670 1.00 95.06 82 PRO A CA 1
ATOM 664 C C . PRO A 1 82 ? -7.496 -4.577 15.291 1.00 95.06 82 PRO A C 1
ATOM 666 O O . PRO A 1 82 ? -6.798 -4.039 14.435 1.00 95.06 82 PRO A O 1
ATOM 669 N N . LYS A 1 83 ? -8.786 -4.856 15.092 1.00 94.38 83 LYS A N 1
ATOM 670 C CA . LYS A 1 83 ? -9.546 -4.453 13.899 1.00 94.38 83 LYS A CA 1
ATOM 671 C C . LYS A 1 83 ? -10.443 -3.276 14.239 1.00 94.38 83 LYS A C 1
ATOM 673 O O . LYS A 1 83 ? -11.040 -3.270 15.314 1.00 94.38 83 LYS A O 1
ATOM 678 N N . PHE A 1 84 ? -10.604 -2.346 13.305 1.00 94.00 84 PHE A N 1
ATOM 679 C CA . PHE A 1 84 ? -11.460 -1.177 13.498 1.00 94.00 84 PHE A CA 1
ATOM 680 C C . PHE A 1 84 ? -12.500 -1.064 12.389 1.00 94.00 84 PHE A C 1
ATOM 682 O O . PHE A 1 84 ? -12.159 -0.958 11.209 1.00 94.00 84 PHE A O 1
ATOM 689 N N . HIS A 1 85 ? -13.775 -1.083 12.774 1.00 91.00 85 HIS A N 1
ATOM 690 C CA . HIS A 1 85 ? -14.892 -1.099 11.835 1.00 91.00 85 HIS A CA 1
ATOM 691 C C . HIS A 1 85 ? -15.575 0.267 11.725 1.00 91.00 85 HIS A C 1
ATOM 693 O O . HIS A 1 85 ? -16.220 0.546 10.721 1.00 91.00 85 HIS A O 1
ATOM 699 N N . GLY A 1 86 ? -15.454 1.118 12.747 1.00 85.50 86 GLY A N 1
ATOM 700 C CA . GLY A 1 86 ? -15.946 2.498 12.756 1.00 85.50 86 GLY A CA 1
ATOM 701 C C . GLY A 1 86 ? -17.435 2.654 13.067 1.00 85.50 86 GLY A C 1
ATOM 702 O O . GLY A 1 86 ? -17.876 3.767 13.322 1.00 85.50 86 GLY A O 1
ATOM 703 N N . PHE A 1 87 ? -18.208 1.564 13.098 1.00 81.81 87 PHE A N 1
ATOM 704 C CA . PHE A 1 87 ? -19.644 1.591 13.415 1.00 81.81 87 PHE A CA 1
ATOM 705 C C . PHE A 1 87 ? -19.992 1.011 14.793 1.00 81.81 87 PHE A C 1
ATOM 707 O O . PHE A 1 87 ? -21.131 1.127 15.242 1.00 81.81 87 PHE A O 1
ATOM 714 N N . LYS A 1 88 ? -19.050 0.354 15.485 1.00 78.31 88 LYS A N 1
ATOM 715 C CA . LYS A 1 88 ? -19.343 -0.234 16.800 1.00 78.31 88 LYS A CA 1
ATOM 716 C C . LYS A 1 88 ? -19.285 0.839 17.883 1.00 78.31 88 LYS A C 1
ATOM 718 O O . LYS A 1 88 ? -18.310 1.586 17.986 1.00 78.31 88 LYS A O 1
ATOM 723 N N . VAL A 1 89 ? -20.302 0.867 18.745 1.00 72.56 89 VAL A N 1
ATOM 724 C CA . VAL A 1 89 ? -20.436 1.851 19.837 1.00 72.56 89 VAL A CA 1
ATOM 725 C C . VAL A 1 89 ? -19.206 1.851 20.752 1.00 72.56 89 VAL A C 1
ATOM 727 O O . VAL A 1 89 ? -18.674 2.913 21.054 1.00 72.56 89 VAL A O 1
ATOM 730 N N . TYR A 1 90 ? -18.680 0.669 21.080 1.00 79.50 90 TYR A N 1
ATOM 731 C CA . TYR A 1 90 ? -17.545 0.492 21.997 1.00 79.50 90 TYR A CA 1
ATOM 732 C C . TYR A 1 90 ? -16.159 0.519 21.333 1.00 79.50 90 TYR A C 1
ATOM 734 O O . TYR A 1 90 ? -15.158 0.300 22.010 1.00 79.50 90 TYR A O 1
ATOM 742 N N . GLU A 1 91 ? -16.069 0.734 20.016 1.00 87.69 91 GLU A N 1
ATOM 743 C CA . GLU A 1 91 ? -14.768 0.910 19.362 1.00 87.69 91 GLU A CA 1
ATOM 744 C C . GLU A 1 91 ? -14.205 2.300 19.681 1.00 87.69 91 GLU A C 1
ATOM 746 O O . GLU A 1 91 ? -14.847 3.314 19.392 1.00 87.69 91 GLU A O 1
ATOM 751 N N . ASP A 1 92 ? -13.006 2.322 20.262 1.00 90.38 92 ASP A N 1
ATOM 752 C CA . ASP A 1 92 ? -12.227 3.527 20.542 1.00 90.38 92 ASP A CA 1
ATOM 753 C C . ASP A 1 92 ? -11.161 3.710 19.437 1.00 90.38 92 ASP A C 1
ATOM 755 O O . ASP A 1 92 ? -10.228 2.900 19.340 1.00 90.38 92 ASP A O 1
ATOM 759 N N . PRO A 1 93 ? -11.291 4.749 18.589 1.00 92.06 93 PRO A N 1
ATOM 760 C CA . PRO A 1 93 ? -10.334 5.037 17.524 1.00 92.06 93 PRO A CA 1
ATOM 761 C C . PRO A 1 93 ? -8.919 5.313 18.050 1.00 92.06 93 PRO A C 1
ATOM 763 O O . PRO A 1 93 ? -7.940 4.910 17.421 1.00 92.06 93 PRO A O 1
ATOM 766 N N . GLN A 1 94 ? -8.788 5.974 19.203 1.00 92.25 94 GLN A N 1
ATOM 767 C CA . GLN A 1 94 ? -7.485 6.302 19.779 1.00 92.25 94 GLN A CA 1
ATOM 768 C C . GLN A 1 94 ? -6.790 5.033 20.269 1.00 92.25 94 GLN A C 1
ATOM 770 O O . GLN A 1 94 ? -5.635 4.786 19.922 1.00 92.25 94 GLN A O 1
ATOM 775 N N . LYS A 1 95 ? -7.529 4.177 20.983 1.00 93.12 95 LYS A N 1
ATOM 776 C CA . LYS A 1 95 ? -7.025 2.875 21.431 1.00 93.12 95 LYS A CA 1
ATOM 777 C C . LYS A 1 95 ? -6.551 2.008 20.262 1.00 93.12 95 LYS A C 1
ATOM 779 O O . LYS A 1 95 ? -5.484 1.405 20.353 1.00 93.12 95 LYS A O 1
ATOM 784 N N . PHE A 1 96 ? -7.303 1.974 19.158 1.00 94.69 96 PHE A N 1
ATOM 785 C CA . PHE A 1 96 ? -6.893 1.260 17.943 1.00 94.69 96 PHE A CA 1
ATOM 786 C C . PHE A 1 96 ? -5.547 1.768 17.406 1.00 94.69 96 PHE A C 1
ATOM 788 O O . PHE A 1 96 ? -4.640 0.968 17.173 1.00 94.69 96 PHE A O 1
ATOM 795 N N . ILE A 1 97 ? -5.393 3.088 17.250 1.00 93.44 97 ILE A N 1
ATOM 796 C CA . ILE A 1 97 ? -4.147 3.698 16.765 1.00 93.44 97 ILE A CA 1
ATOM 797 C C . ILE A 1 97 ? -2.973 3.361 17.685 1.00 93.44 97 ILE A C 1
ATOM 799 O O . ILE A 1 97 ? -1.905 2.989 17.199 1.00 93.44 97 ILE A O 1
ATOM 803 N N . ASP A 1 98 ? -3.163 3.459 18.999 1.00 93.69 98 ASP A N 1
ATOM 804 C CA . ASP A 1 98 ? -2.098 3.230 19.974 1.00 93.69 98 ASP A CA 1
ATOM 805 C C . ASP A 1 98 ? -1.654 1.761 20.011 1.00 93.69 98 ASP A C 1
ATOM 807 O O . ASP A 1 98 ? -0.459 1.471 20.098 1.00 93.69 98 ASP A O 1
ATOM 811 N N . GLU A 1 99 ? -2.596 0.820 19.926 1.00 94.88 99 GLU A N 1
ATOM 812 C CA . GLU A 1 99 ? -2.298 -0.613 19.872 1.00 94.88 99 GLU A CA 1
ATOM 813 C C . GLU A 1 99 ? -1.577 -0.996 18.576 1.00 94.88 99 GLU A C 1
ATOM 815 O O . GLU A 1 99 ? -0.539 -1.659 18.630 1.00 94.88 99 GLU A O 1
ATOM 820 N N . VAL A 1 100 ? -2.051 -0.521 17.418 1.00 93.62 100 VAL A N 1
ATOM 821 C CA . VAL A 1 100 ? -1.362 -0.768 16.144 1.00 93.62 100 VAL A CA 1
ATOM 822 C C . VAL A 1 100 ? 0.031 -0.142 16.154 1.00 93.62 100 VAL A C 1
ATOM 824 O O . VAL A 1 100 ? 0.984 -0.804 15.746 1.00 93.62 100 VAL A O 1
ATOM 827 N N . TYR A 1 101 ? 0.183 1.083 16.674 1.00 92.50 101 TYR A N 1
ATOM 828 C CA . TYR A 1 101 ? 1.478 1.763 16.756 1.00 92.50 101 TYR A CA 1
ATOM 829 C C . TYR A 1 101 ? 2.504 0.984 17.587 1.00 92.50 101 TYR A C 1
ATOM 831 O O . TYR A 1 101 ? 3.670 0.897 17.199 1.00 92.50 101 TYR A O 1
ATOM 839 N N . LYS A 1 102 ? 2.081 0.377 18.704 1.00 92.94 102 LYS A N 1
ATOM 840 C CA . LYS A 1 102 ? 2.946 -0.483 19.528 1.00 92.94 102 LYS A CA 1
ATOM 841 C C . LYS A 1 102 ? 3.430 -1.702 18.747 1.00 92.94 102 LYS A C 1
ATOM 843 O O . LYS A 1 102 ? 4.625 -1.981 18.753 1.00 92.94 102 LYS A O 1
ATOM 848 N N . ILE A 1 103 ? 2.526 -2.384 18.041 1.00 93.25 103 ILE A N 1
ATOM 849 C CA . ILE A 1 103 ? 2.847 -3.579 17.246 1.00 93.25 103 ILE A CA 1
ATOM 850 C C . ILE A 1 103 ? 3.853 -3.232 16.145 1.00 93.25 103 ILE A C 1
ATOM 852 O O . ILE A 1 103 ? 4.938 -3.807 16.081 1.00 93.25 103 ILE A O 1
ATOM 856 N N . VAL A 1 104 ? 3.539 -2.238 15.311 1.00 90.88 104 VAL A N 1
ATOM 857 C CA . VAL A 1 104 ? 4.426 -1.844 14.202 1.00 90.88 104 VAL A CA 1
ATOM 858 C C . VAL A 1 104 ? 5.729 -1.198 14.690 1.00 90.88 104 VAL A C 1
ATOM 860 O O . VAL A 1 104 ? 6.734 -1.221 13.981 1.00 90.88 104 VAL A O 1
ATOM 863 N N . GLY A 1 105 ? 5.729 -0.633 15.902 1.00 88.88 105 GLY A N 1
ATOM 864 C CA . GLY A 1 105 ? 6.920 -0.146 16.593 1.00 88.88 105 GLY A CA 1
ATOM 865 C C . GLY A 1 105 ? 7.862 -1.278 17.003 1.00 88.88 105 GLY A C 1
ATOM 866 O O . GLY A 1 105 ? 9.056 -1.185 16.734 1.00 88.88 105 GLY A O 1
ATOM 867 N N . ILE A 1 106 ? 7.330 -2.368 17.571 1.00 90.44 106 ILE A N 1
ATOM 868 C CA . ILE A 1 106 ? 8.101 -3.578 17.915 1.00 90.44 106 ILE A CA 1
ATOM 869 C C . ILE A 1 106 ? 8.707 -4.218 16.658 1.00 90.44 106 ILE A C 1
ATOM 871 O O . ILE A 1 106 ? 9.836 -4.698 16.693 1.00 90.44 106 ILE A O 1
ATOM 875 N N . MET A 1 107 ? 7.988 -4.179 15.534 1.00 88.75 107 MET A N 1
ATOM 876 C CA . MET A 1 107 ? 8.466 -4.704 14.251 1.00 88.75 107 MET A CA 1
ATOM 877 C C . MET A 1 107 ? 9.558 -3.847 13.582 1.00 88.75 107 MET A C 1
ATOM 879 O O . MET A 1 107 ? 10.130 -4.280 12.585 1.00 88.75 107 MET A O 1
ATOM 883 N N . GLY A 1 108 ? 9.847 -2.637 14.081 1.00 85.38 108 GLY A N 1
ATOM 884 C CA . GLY A 1 108 ? 10.904 -1.775 13.532 1.00 85.38 108 GLY A CA 1
ATOM 885 C C . GLY A 1 108 ? 10.626 -1.228 12.125 1.00 85.38 108 GLY A C 1
ATOM 886 O O . GLY A 1 108 ? 11.559 -0.998 11.359 1.00 85.38 108 GLY A O 1
ATOM 887 N N . LEU A 1 109 ? 9.353 -1.039 11.762 1.00 84.19 109 LEU A N 1
ATOM 888 C CA . LEU A 1 109 ? 8.943 -0.676 10.400 1.00 84.19 109 LEU A CA 1
ATOM 889 C C . LEU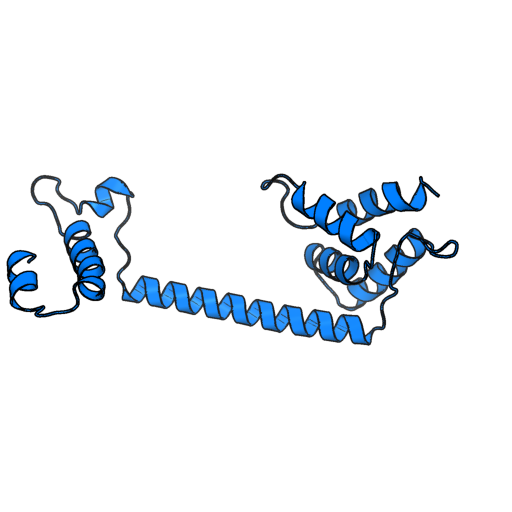 A 1 109 ? 9.123 0.814 10.075 1.00 84.19 109 LEU A C 1
ATOM 891 O O . LEU A 1 109 ? 9.046 1.680 10.954 1.00 84.19 109 LEU A O 1
ATOM 895 N N . LEU A 1 110 ? 9.290 1.126 8.787 1.00 81.69 110 LEU A N 1
ATOM 896 C CA . LEU A 1 110 ? 9.332 2.501 8.284 1.00 81.69 110 LEU A CA 1
ATOM 897 C C . LEU A 1 110 ? 7.949 3.161 8.368 1.00 81.69 110 LEU A C 1
ATOM 899 O O . LEU A 1 110 ? 6.920 2.492 8.305 1.00 81.69 110 LEU A O 1
ATOM 903 N N . MET A 1 111 ? 7.900 4.496 8.444 1.00 78.12 111 MET A N 1
ATOM 904 C CA . MET A 1 111 ? 6.640 5.251 8.607 1.00 78.12 111 MET A CA 1
ATOM 905 C C . MET A 1 111 ? 5.576 4.937 7.544 1.00 78.12 111 MET A C 1
ATOM 907 O O . MET A 1 111 ? 4.385 5.020 7.829 1.00 78.12 111 MET A O 1
ATOM 911 N N . ILE A 1 112 ? 6.008 4.569 6.339 1.00 80.31 112 ILE A N 1
ATOM 912 C CA . ILE A 1 112 ? 5.137 4.222 5.212 1.00 80.31 112 ILE A CA 1
ATOM 913 C C . ILE A 1 112 ? 4.458 2.873 5.456 1.00 80.31 112 ILE A C 1
ATOM 915 O O . ILE A 1 112 ? 3.242 2.747 5.353 1.00 80.31 112 ILE A O 1
ATOM 919 N N . GLU A 1 113 ? 5.252 1.892 5.867 1.00 84.38 113 GLU A N 1
ATOM 920 C CA . GLU A 1 113 ? 4.824 0.517 6.124 1.00 84.38 113 GLU A CA 1
ATOM 921 C C . GLU A 1 113 ? 3.870 0.454 7.323 1.00 84.38 113 GLU A C 1
ATOM 923 O O . GLU A 1 113 ? 2.897 -0.299 7.308 1.00 84.38 113 GLU A O 1
ATOM 928 N N . LYS A 1 114 ? 4.089 1.304 8.339 1.00 89.00 114 LYS A N 1
ATOM 929 C CA . LYS A 1 114 ? 3.174 1.447 9.484 1.00 89.00 114 LYS A CA 1
ATOM 930 C C . LYS A 1 114 ? 1.762 1.813 9.032 1.00 89.00 114 LYS A C 1
ATOM 932 O O . LYS A 1 114 ? 0.791 1.218 9.495 1.00 89.00 114 LYS A O 1
ATOM 937 N N . SER A 1 115 ? 1.654 2.780 8.122 1.00 89.19 115 SER A N 1
ATOM 938 C CA . SER A 1 115 ? 0.368 3.250 7.606 1.00 89.19 115 SER A CA 1
ATOM 939 C C . SER A 1 115 ? -0.360 2.168 6.814 1.00 89.19 115 SER A C 1
ATOM 941 O O . SER A 1 115 ? -1.570 2.015 6.955 1.00 89.19 115 SER A O 1
ATOM 943 N N . GLU A 1 116 ? 0.369 1.400 6.005 1.00 88.94 116 GLU A N 1
ATOM 944 C CA . GLU A 1 116 ? -0.205 0.313 5.206 1.00 88.94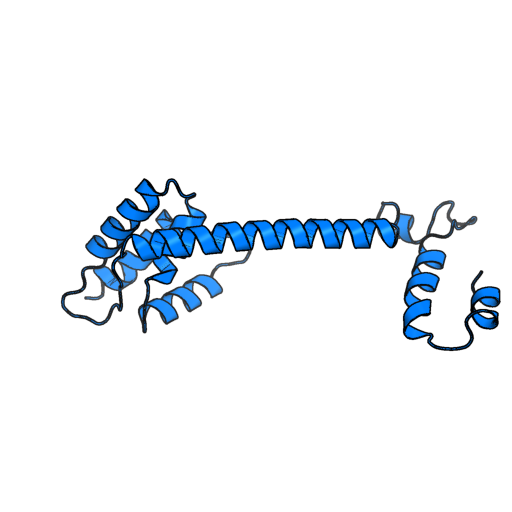 116 GLU A CA 1
ATOM 945 C C . GLU A 1 116 ? -0.711 -0.840 6.079 1.00 88.94 116 GLU A C 1
ATOM 947 O O . GLU A 1 116 ? -1.817 -1.338 5.861 1.00 88.94 116 GLU A O 1
ATOM 952 N N . LEU A 1 117 ? 0.037 -1.224 7.117 1.00 91.88 117 LEU A N 1
ATOM 953 C CA . LEU A 1 117 ? -0.400 -2.265 8.050 1.00 91.88 117 LEU A CA 1
ATOM 954 C C . LEU A 1 117 ? -1.571 -1.822 8.935 1.00 91.88 117 LEU A C 1
ATOM 956 O O . LEU A 1 117 ? -2.455 -2.629 9.222 1.00 91.88 117 LEU A O 1
ATOM 960 N N . ALA A 1 118 ? -1.632 -0.550 9.337 1.00 91.44 118 ALA A N 1
ATOM 961 C CA . ALA A 1 118 ? -2.816 -0.027 10.018 1.00 91.44 118 ALA A CA 1
ATOM 962 C C . ALA A 1 118 ? -4.048 -0.050 9.113 1.00 91.44 118 ALA A C 1
ATOM 964 O O . ALA A 1 118 ? -5.106 -0.519 9.532 1.00 91.44 118 ALA A O 1
ATOM 965 N N . ALA A 1 119 ? -3.898 0.396 7.864 1.00 91.44 119 ALA A N 1
ATOM 966 C CA . ALA A 1 119 ? -4.971 0.364 6.880 1.00 91.44 119 ALA A CA 1
ATOM 967 C C . ALA A 1 119 ? -5.481 -1.060 6.627 1.00 91.44 119 ALA A C 1
ATOM 969 O O . ALA A 1 119 ? -6.685 -1.274 6.524 1.00 91.44 119 ALA A O 1
ATOM 970 N N . TYR A 1 120 ? -4.587 -2.054 6.630 1.00 92.56 120 TYR A N 1
ATOM 971 C CA . TYR A 1 120 ? -4.952 -3.465 6.500 1.00 92.56 120 TYR A CA 1
ATOM 972 C C . TYR A 1 120 ? -5.934 -3.950 7.589 1.00 92.56 120 TYR A C 1
ATOM 974 O O . TYR A 1 120 ? -6.708 -4.882 7.347 1.00 92.56 120 TYR A O 1
ATOM 982 N N . GLN A 1 121 ? -5.951 -3.323 8.773 1.00 95.06 121 GLN A N 1
ATOM 983 C CA . GLN A 1 121 ? -6.877 -3.660 9.866 1.00 95.06 121 GLN A CA 1
ATOM 984 C C . GLN A 1 121 ? -8.171 -2.843 9.894 1.00 95.06 121 GLN A C 1
ATOM 986 O O . GLN A 1 121 ? -9.054 -3.126 10.712 1.00 95.06 121 GLN A O 1
ATOM 991 N N . LEU A 1 122 ? -8.324 -1.877 8.989 1.00 93.75 122 LEU A N 1
ATOM 992 C CA . LEU A 1 122 ? -9.605 -1.224 8.749 1.00 93.75 122 LEU A CA 1
ATOM 993 C C . LEU A 1 122 ? -10.550 -2.212 8.050 1.00 93.75 122 LEU A C 1
ATOM 995 O O . LEU A 1 122 ? -10.120 -3.048 7.246 1.00 93.75 122 LEU A O 1
ATOM 999 N N . LYS A 1 123 ? -11.832 -2.184 8.421 1.00 93.31 123 LYS A N 1
ATOM 1000 C CA . LYS A 1 123 ? -12.854 -3.120 7.936 1.00 93.31 123 LYS A CA 1
ATOM 1001 C C . LYS A 1 123 ? -14.179 -2.410 7.699 1.00 93.31 123 LYS A C 1
ATOM 1003 O O . LYS A 1 123 ? -14.631 -1.624 8.525 1.00 93.31 123 LYS A O 1
ATOM 1008 N N . GLY A 1 124 ? -14.866 -2.760 6.616 1.00 90.06 124 GLY A N 1
ATOM 1009 C CA . GLY A 1 124 ? -16.195 -2.217 6.339 1.00 90.06 124 GLY A CA 1
ATOM 1010 C C . GLY A 1 124 ? -16.131 -0.729 5.996 1.00 90.06 124 GLY A C 1
ATOM 1011 O O . GLY A 1 124 ? -15.414 -0.340 5.081 1.00 90.06 124 GLY A O 1
ATOM 1012 N N . VAL A 1 125 ? -16.865 0.127 6.716 1.00 87.19 125 VAL A N 1
ATOM 1013 C CA . VAL A 1 125 ? -16.964 1.559 6.360 1.00 87.19 125 VAL A CA 1
ATOM 1014 C C . VAL A 1 125 ? -15.629 2.303 6.465 1.00 87.19 125 VAL A C 1
ATOM 1016 O O . VAL A 1 125 ? -15.411 3.274 5.745 1.00 87.19 125 VAL A O 1
ATOM 1019 N N . THR A 1 126 ? -14.720 1.838 7.323 1.00 89.50 126 THR A N 1
ATOM 1020 C CA . THR A 1 126 ? -13.384 2.429 7.487 1.00 89.50 126 THR A CA 1
ATOM 1021 C C . THR A 1 126 ? -12.431 2.060 6.356 1.00 89.50 126 THR A C 1
ATOM 1023 O O . THR A 1 126 ? -11.560 2.853 6.013 1.00 89.50 126 THR A O 1
ATOM 1026 N N . GLU A 1 127 ? -12.616 0.895 5.737 1.00 91.88 127 GLU A N 1
ATOM 1027 C CA . GLU A 1 127 ? -11.870 0.468 4.549 1.00 91.88 127 GLU A CA 1
ATOM 1028 C C . GLU A 1 127 ? -12.264 1.322 3.338 1.00 91.88 127 GLU A C 1
ATOM 1030 O O . GLU A 1 127 ? -11.405 1.918 2.693 1.00 91.88 127 GLU A O 1
ATOM 1035 N N . VAL A 1 128 ? -13.573 1.512 3.124 1.00 90.06 128 VAL A N 1
ATOM 1036 C CA . VAL A 1 128 ? -14.102 2.384 2.058 1.00 90.06 128 VAL A CA 1
ATOM 1037 C C . VAL A 1 128 ? -13.622 3.828 2.224 1.00 90.06 128 VAL A C 1
ATOM 1039 O O . VAL A 1 128 ? -13.247 4.485 1.251 1.00 90.06 128 VAL A O 1
ATOM 1042 N N . TRP A 1 129 ? -13.617 4.334 3.461 1.00 90.12 129 TRP A N 1
ATOM 1043 C CA . TRP A 1 129 ? -13.054 5.647 3.760 1.00 90.12 129 TRP A CA 1
ATOM 1044 C C . TRP A 1 129 ? -11.573 5.727 3.380 1.00 90.12 129 TRP A C 1
ATOM 1046 O O . TRP A 1 129 ? -11.165 6.688 2.726 1.00 90.12 129 TRP A O 1
ATOM 1056 N N . PHE A 1 130 ? -10.776 4.733 3.777 1.00 89.69 130 PHE A N 1
ATOM 1057 C CA . PHE A 1 130 ? -9.343 4.724 3.513 1.00 89.69 130 PHE A CA 1
ATOM 1058 C C . PHE A 1 130 ? -9.037 4.690 2.014 1.00 89.69 130 PHE A C 1
ATOM 1060 O O . PHE A 1 130 ? -8.167 5.434 1.565 1.00 89.69 130 PHE A O 1
ATOM 1067 N N . ASP A 1 131 ? -9.772 3.897 1.234 1.00 89.31 131 ASP A N 1
ATOM 1068 C CA . ASP A 1 131 ? -9.603 3.827 -0.221 1.00 89.31 131 ASP A CA 1
ATOM 1069 C C . ASP A 1 131 ? -9.910 5.165 -0.895 1.00 89.31 131 ASP A C 1
ATOM 1071 O O . ASP A 1 131 ? -9.131 5.636 -1.729 1.00 89.31 131 ASP A O 1
ATOM 1075 N N . LYS A 1 132 ? -10.993 5.831 -0.475 1.00 88.69 132 LYS A N 1
ATOM 1076 C CA . LYS A 1 132 ? -11.319 7.182 -0.943 1.00 88.69 132 LYS A CA 1
ATOM 1077 C C . LYS A 1 132 ? -10.228 8.181 -0.557 1.00 88.69 132 LYS A C 1
ATOM 1079 O O . LYS A 1 132 ? -9.708 8.891 -1.412 1.00 88.69 132 LYS A O 1
ATOM 1084 N N . TRP A 1 133 ? -9.830 8.191 0.714 1.00 84.69 133 TRP A N 1
ATOM 1085 C CA . TRP A 1 133 ? -8.771 9.067 1.210 1.00 84.69 133 TRP A CA 1
ATOM 1086 C C . TRP A 1 133 ? -7.446 8.830 0.478 1.00 84.69 133 TRP A C 1
ATOM 1088 O O . TRP A 1 133 ? -6.728 9.782 0.192 1.00 84.69 133 TRP A O 1
ATOM 1098 N N . LYS A 1 134 ? -7.124 7.579 0.128 1.00 83.25 134 LYS A N 1
ATOM 1099 C CA . LYS A 1 134 ? -5.924 7.216 -0.629 1.00 83.25 134 LYS A CA 1
ATOM 1100 C C . LYS A 1 134 ? -5.988 7.709 -2.075 1.00 83.25 134 LYS A C 1
ATOM 1102 O O . LYS A 1 134 ? -4.955 8.174 -2.556 1.00 83.25 134 LYS A O 1
ATOM 1107 N N . GLY A 1 135 ? -7.147 7.600 -2.730 1.00 81.19 135 GLY A N 1
ATOM 1108 C CA . GLY A 1 135 ? -7.381 8.035 -4.112 1.00 81.19 135 GLY A CA 1
ATOM 1109 C C . GLY A 1 135 ? -7.418 9.555 -4.292 1.00 81.19 135 GLY A C 1
ATOM 1110 O O . GLY A 1 135 ? -6.934 10.054 -5.302 1.00 81.19 135 GLY A O 1
ATOM 1111 N N . ASP A 1 136 ? -7.893 10.291 -3.285 1.00 78.94 136 ASP A N 1
ATOM 1112 C CA . ASP A 1 136 ? -7.956 11.761 -3.298 1.00 78.94 136 ASP A CA 1
ATOM 1113 C C . ASP A 1 136 ? -6.582 12.430 -3.060 1.00 78.94 136 ASP A C 1
ATOM 1115 O O . ASP A 1 136 ? -6.445 13.655 -3.150 1.00 78.94 136 ASP A O 1
ATOM 1119 N N . ARG A 1 137 ? -5.527 11.657 -2.755 1.00 71.81 137 ARG A N 1
ATOM 1120 C CA . ARG A 1 137 ? -4.174 12.211 -2.602 1.00 71.81 137 ARG A CA 1
ATOM 1121 C C . ARG A 1 137 ? -3.611 12.597 -3.963 1.00 71.81 137 ARG A C 1
ATOM 1123 O O . ARG A 1 137 ? -3.329 11.744 -4.798 1.00 71.81 137 ARG A O 1
ATOM 1130 N N . VAL A 1 138 ? -3.390 13.898 -4.146 1.00 61.66 138 VAL A N 1
ATOM 1131 C CA . VAL A 1 138 ? -2.651 14.458 -5.284 1.00 61.66 138 VAL A CA 1
ATOM 1132 C C . VAL A 1 138 ? -1.319 13.713 -5.429 1.00 61.66 138 VAL A C 1
ATOM 1134 O O . VAL A 1 138 ? -0.612 13.518 -4.439 1.00 61.66 138 VAL A O 1
ATOM 1137 N N . ILE A 1 139 ? -0.990 13.314 -6.663 1.00 56.34 139 ILE A N 1
ATOM 1138 C CA . ILE A 1 139 ? 0.146 12.448 -7.049 1.00 56.34 139 ILE A CA 1
ATOM 1139 C C . ILE A 1 139 ? 1.504 12.936 -6.487 1.00 56.34 139 ILE A C 1
ATOM 1141 O O . ILE A 1 139 ? 2.428 12.143 -6.338 1.00 56.34 139 ILE A O 1
ATOM 1145 N N . ASP A 1 140 ? 1.603 14.203 -6.078 1.00 49.75 140 ASP A N 1
ATOM 1146 C CA . ASP A 1 140 ? 2.818 14.844 -5.563 1.00 49.75 140 ASP A CA 1
ATOM 1147 C C . ASP A 1 140 ? 2.959 14.841 -4.018 1.00 49.75 140 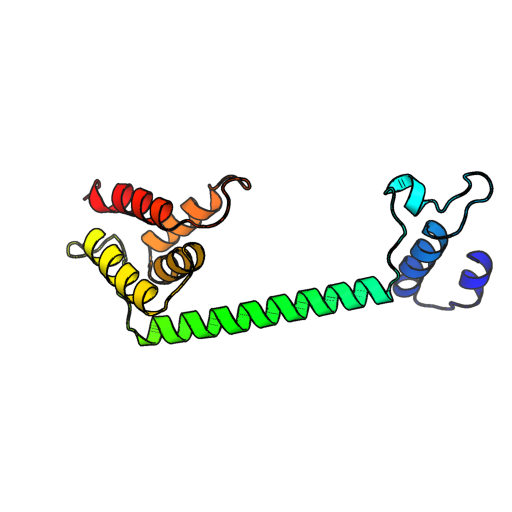ASP A C 1
ATOM 1149 O O . ASP A 1 140 ? 3.920 15.366 -3.465 1.00 49.75 140 ASP A O 1
ATOM 1153 N N . MET A 1 141 ? 2.015 14.251 -3.264 1.00 56.22 141 MET A N 1
ATOM 1154 C CA . MET A 1 141 ? 2.050 14.280 -1.783 1.00 56.22 141 MET A CA 1
ATOM 1155 C C . MET A 1 141 ? 2.999 13.265 -1.123 1.00 56.22 141 MET A C 1
ATOM 1157 O O . MET A 1 141 ? 3.072 13.211 0.112 1.00 56.22 141 MET A O 1
ATOM 1161 N N . GLY A 1 142 ? 3.723 12.471 -1.913 1.00 61.69 142 GLY A N 1
ATOM 1162 C CA . GLY A 1 142 ? 4.637 11.454 -1.404 1.00 61.69 142 GLY A CA 1
ATOM 1163 C C . GLY A 1 142 ? 3.933 10.288 -0.683 1.00 61.69 142 GLY A C 1
ATOM 1164 O O . GLY A 1 142 ? 2.707 10.132 -0.740 1.00 61.69 142 GLY A O 1
ATOM 1165 N N . PRO A 1 143 ? 4.702 9.409 -0.022 1.00 67.06 143 PRO A N 1
ATOM 1166 C CA . PRO A 1 143 ? 4.177 8.164 0.529 1.00 67.06 143 PRO A CA 1
ATOM 1167 C C . PRO A 1 143 ? 3.291 8.363 1.776 1.00 67.06 143 PRO A C 1
ATOM 1169 O O . PRO A 1 143 ? 3.233 9.436 2.377 1.00 67.06 143 PRO A O 1
ATOM 1172 N N . LEU A 1 144 ? 2.553 7.309 2.156 1.00 73.31 144 LEU A N 1
ATOM 1173 C CA . LEU A 1 144 ? 1.617 7.274 3.296 1.00 73.31 144 LEU A CA 1
ATOM 1174 C C . LEU A 1 144 ? 2.323 7.533 4.636 1.00 73.31 144 LEU A C 1
ATOM 1176 O O . LEU A 1 144 ? 2.732 6.602 5.322 1.00 73.31 144 LEU A O 1
ATOM 1180 N N . HIS A 1 145 ? 2.459 8.793 5.039 1.00 83.94 145 HIS A N 1
ATOM 1181 C CA . HIS A 1 145 ? 3.077 9.124 6.320 1.00 83.94 145 HIS A CA 1
ATOM 1182 C C . HIS A 1 145 ? 2.121 8.862 7.496 1.00 83.94 145 HIS A C 1
ATOM 1184 O O . HIS A 1 145 ? 1.001 9.380 7.505 1.00 83.94 145 HIS A O 1
ATOM 1190 N N . TRP A 1 146 ? 2.593 8.123 8.507 1.00 87.62 146 TRP A N 1
ATOM 1191 C CA . TRP A 1 146 ? 1.824 7.717 9.693 1.00 87.62 146 TRP A CA 1
ATOM 1192 C C . TRP A 1 146 ? 1.054 8.866 10.357 1.00 87.62 146 TRP A C 1
ATOM 1194 O O . TRP A 1 146 ? -0.152 8.769 10.563 1.00 87.62 146 TRP A O 1
ATOM 1204 N N . GLU A 1 147 ? 1.730 9.987 10.624 1.00 87.94 147 GLU A N 1
ATOM 1205 C CA . GLU A 1 147 ? 1.119 11.151 11.285 1.00 87.94 147 GLU A CA 1
ATOM 1206 C C . GLU A 1 147 ? -0.080 11.728 10.520 1.00 87.94 147 GLU A C 1
ATOM 1208 O O . GLU A 1 147 ? -1.061 12.152 11.130 1.00 87.94 147 GLU A O 1
ATOM 1213 N N . LYS A 1 148 ? -0.046 11.697 9.180 1.00 87.81 148 LYS A N 1
ATOM 1214 C CA . LYS A 1 148 ? -1.180 12.152 8.366 1.00 87.81 148 LYS A CA 1
ATOM 1215 C C . LYS A 1 148 ? -2.355 11.191 8.506 1.00 87.81 148 LYS A C 1
ATOM 1217 O O . LYS A 1 148 ? -3.469 11.642 8.750 1.00 87.81 148 LYS A O 1
ATOM 1222 N N . LEU A 1 149 ? -2.106 9.884 8.385 1.00 88.81 149 LEU A N 1
ATOM 1223 C CA . LEU A 1 149 ? -3.143 8.863 8.552 1.00 88.81 149 LEU A CA 1
ATOM 1224 C C . LEU A 1 149 ? -3.798 8.983 9.929 1.00 88.81 149 LEU A C 1
ATOM 1226 O O . LEU A 1 149 ? -5.018 9.094 10.007 1.00 88.81 149 LEU A O 1
ATOM 1230 N N . LYS A 1 150 ? -2.989 9.030 10.994 1.00 90.50 150 LYS A N 1
ATOM 1231 C CA . LYS A 1 150 ? -3.453 9.198 12.375 1.00 90.50 150 LYS A CA 1
ATOM 1232 C C . LYS A 1 150 ? -4.321 10.447 12.529 1.00 90.50 150 LYS A C 1
ATOM 1234 O O . LYS A 1 150 ? -5.414 10.350 13.077 1.00 90.50 150 LYS A O 1
ATOM 1239 N N . GLY A 1 151 ? -3.852 11.594 12.032 1.00 89.12 151 GLY A N 1
ATOM 1240 C CA . GLY A 1 151 ? -4.581 12.859 12.113 1.00 89.12 151 GLY A CA 1
ATOM 1241 C C . GLY A 1 151 ? -5.970 12.773 11.480 1.00 89.12 151 GLY A C 1
ATOM 1242 O O . GLY A 1 151 ? -6.965 12.974 12.168 1.00 89.12 151 GLY A O 1
ATOM 1243 N N . PHE A 1 152 ? -6.049 12.399 10.199 1.00 88.94 152 PHE A N 1
ATOM 1244 C CA . PHE A 1 152 ? -7.329 12.311 9.485 1.00 88.94 152 PHE A CA 1
ATOM 1245 C C . PHE A 1 152 ? -8.261 11.240 10.057 1.00 88.94 152 PHE A C 1
ATOM 1247 O O . PHE A 1 152 ? -9.463 11.475 10.178 1.00 88.94 152 PHE A O 1
ATOM 1254 N N . PHE A 1 153 ? -7.716 10.080 10.430 1.00 90.81 153 PHE A N 1
ATOM 1255 C CA . PHE A 1 153 ? -8.489 8.998 11.030 1.00 90.81 153 PHE A CA 1
ATOM 1256 C C . PHE A 1 153 ? -9.169 9.447 12.329 1.00 90.81 153 PHE A C 1
ATOM 1258 O O . PHE A 1 153 ? -10.373 9.253 12.497 1.00 90.81 153 PHE A O 1
ATOM 1265 N N . LEU A 1 154 ? -8.424 10.102 13.225 1.00 90.62 154 LEU A N 1
ATOM 1266 C CA . LEU A 1 154 ? -8.974 10.610 14.481 1.00 90.62 154 LEU A CA 1
ATOM 1267 C C . LEU A 1 154 ? -9.952 11.762 14.240 1.00 90.62 154 LEU A C 1
ATOM 1269 O O . LEU A 1 154 ? -11.008 11.787 14.861 1.00 90.62 154 LEU A O 1
ATOM 1273 N N . THR A 1 155 ? -9.686 12.666 13.293 1.00 88.06 155 THR A N 1
ATOM 1274 C CA . THR A 1 155 ? -10.653 13.716 12.931 1.00 88.06 155 THR A CA 1
ATOM 1275 C C . THR A 1 155 ? -12.016 13.136 12.552 1.00 88.06 155 THR A C 1
ATOM 1277 O O . THR A 1 155 ? -13.041 13.691 12.930 1.00 88.06 155 THR A O 1
ATOM 1280 N N . ILE A 1 156 ? -12.045 12.011 11.841 1.00 85.88 156 ILE A N 1
ATOM 1281 C CA . ILE A 1 156 ? -13.291 11.437 11.326 1.00 85.88 156 ILE A CA 1
ATOM 1282 C C . ILE A 1 156 ? -13.989 10.564 12.363 1.00 85.88 156 ILE A C 1
ATOM 1284 O O . ILE A 1 156 ? -15.193 10.684 12.538 1.00 85.88 156 ILE A O 1
ATOM 1288 N N . TYR A 1 157 ? -13.263 9.696 13.063 1.00 85.38 157 TYR A N 1
ATOM 1289 C CA . TYR A 1 157 ? -13.895 8.700 13.932 1.00 85.38 157 TYR A CA 1
ATOM 1290 C C . TYR A 1 157 ? -13.934 9.086 15.412 1.00 85.38 157 TYR A C 1
ATOM 1292 O O . TYR A 1 157 ? -14.668 8.455 16.170 1.00 85.38 157 TYR A O 1
ATOM 1300 N N . PHE A 1 158 ? -13.172 10.101 15.830 1.00 79.00 158 PHE A N 1
ATOM 1301 C CA . PHE A 1 158 ? -13.192 10.610 17.204 1.00 79.00 158 PHE A CA 1
ATOM 1302 C C . PHE A 1 158 ? -14.176 11.775 17.377 1.00 79.00 158 PHE A C 1
ATOM 1304 O O . PHE A 1 158 ? -14.892 11.810 18.368 1.00 79.00 158 PHE A O 1
ATOM 1311 N N . PHE A 1 159 ? -14.237 12.714 16.423 1.00 63.50 159 PHE A N 1
ATOM 1312 C CA . PHE A 1 159 ? -15.075 13.920 16.549 1.00 63.50 159 PHE A CA 1
ATOM 1313 C C . PHE A 1 159 ? -16.518 13.762 16.043 1.00 63.50 159 PHE A C 1
ATOM 1315 O O . PHE A 1 159 ? -17.345 14.616 16.346 1.00 63.50 159 PHE A O 1
ATOM 1322 N N . PHE A 1 160 ? -16.835 12.712 15.275 1.00 56.78 160 PHE A N 1
ATOM 1323 C CA . PHE A 1 160 ? -18.188 12.471 14.739 1.00 56.78 160 PHE A CA 1
ATOM 1324 C C . PHE A 1 160 ? -18.966 11.355 15.470 1.00 56.78 160 PHE A C 1
ATOM 1326 O O . PHE A 1 160 ? -19.972 10.873 14.948 1.00 56.78 160 PHE A O 1
ATOM 1333 N N . LYS A 1 161 ? -18.510 10.939 16.657 1.00 55.28 161 LYS A N 1
ATOM 1334 C CA . LYS A 1 161 ? -19.286 10.125 17.609 1.00 55.28 161 LYS A CA 1
ATOM 1335 C C . LYS A 1 161 ? -19.900 11.025 18.672 1.00 55.28 161 LYS A C 1
ATOM 1337 O O . LYS A 1 161 ? -21.049 10.731 19.063 1.00 55.28 161 LYS A O 1
#

Foldseek 3Di:
DVVVCVVPPDDDCVVVVVVVVVCQQQDQDPVVRGGVVCVVPVDHDDDPVRVVVVVVVVVVVVVVVVVVLVVVLVVLVVVVQAADALPDPPDDLVVNLVRLCVSVVVVVDDQQSSQVSSLVRYDHPRVVVVVVVVVPDDPPPDGDGNVVSSVVSCVPRVVVD